Protein AF-A0A937BCL2-F1 (afdb_monomer)

Foldseek 3Di:
DDDPVPQDDDDPLAADDPDGPPVVCCCCPPVVVPPVVVLVVVLVVVVVSVVSVHWYKDQADLCPDPDPSSVSVVVSLVVVVWDWDDPDPNGMITTDD

Solvent-accessible surface area (backbone atoms only — not comparable to full-atom values): 5823 Å² total; per-residue (Å²): 136,83,76,78,78,82,55,62,76,76,51,58,81,63,40,48,62,95,62,70,69,60,55,72,58,48,38,50,74,75,45,70,65,40,65,65,64,53,49,51,53,51,50,54,52,48,50,57,37,54,77,60,68,36,42,45,54,35,76,51,65,48,91,76,46,90,48,71,66,52,36,49,53,43,55,49,43,42,74,76,56,35,44,82,42,80,79,36,93,93,52,32,26,35,53,48,113

Mean predicted aligned error: 9.17 Å

Radius of gyration: 14.02 Å; Cα contacts (8 Å, |Δi|>4): 104; chains: 1; bounding box: 29×33×36 Å

Secondary structure (DSSP, 8-state):
---GGGS--PPPTTEE----TTHHHHHHHTSTT-HHHHHHHHHHHHHHHHHTTPEEEESS-TTT---HHHHHHHHHHHHTT-EEEEEETTTEEEEE-

Nearest PDB structures (foldseek):
  3fau-assembly3_C  TM=3.700E-01  e=4.572E-01  Homo sapiens
  3fau-assembly2_D-2  TM=4.501E-01  e=1.678E+00  Homo sapiens
  4r39-assembly3_C  TM=5.718E-01  e=7.013E+00  Erythrobacter litoralis HTCC2594
  5oql-assembly1_Y  TM=3.700E-01  e=1.791E+00  Thermochaetoides thermophila DSM 1495
  6fec-assembly1_7  TM=2.861E-01  e=5.407E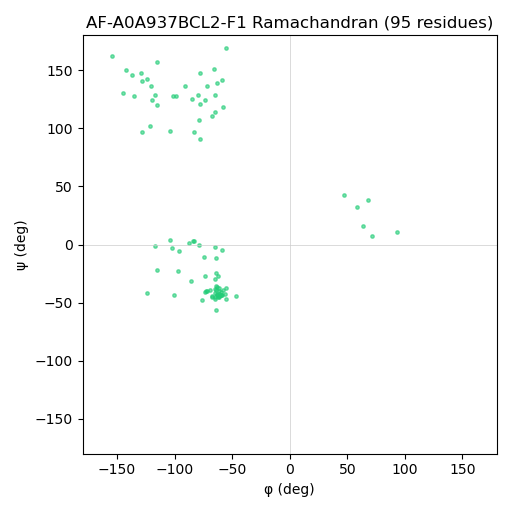+00  Homo sapiens

pLDDT: mean 73.49, std 17.09, range [34.28, 94.12]

Structure (mmCIF, N/CA/C/O backbone):
data_AF-A0A937BCL2-F1
#
_entry.id   AF-A0A937BCL2-F1
#
loop_
_atom_site.group_PDB
_atom_site.id
_atom_site.type_symbol
_atom_site.label_atom_id
_atom_site.label_alt_id
_atom_site.label_comp_id
_atom_site.label_asym_id
_atom_site.label_entity_id
_atom_site.label_seq_id
_atom_site.pdbx_PDB_ins_code
_atom_site.Cartn_x
_atom_site.Cartn_y
_atom_site.Cartn_z
_atom_site.occupancy
_atom_site.B_iso_or_equiv
_atom_site.auth_seq_id
_atom_site.auth_comp_id
_atom_site.auth_asym_id
_atom_site.auth_atom_id
_atom_site.pdbx_PDB_model_num
ATOM 1 N N . MET A 1 1 ? 15.694 -25.764 -13.960 1.00 35.34 1 MET A N 1
ATOM 2 C CA . MET A 1 1 ? 14.764 -24.624 -13.816 1.00 35.34 1 MET A CA 1
ATOM 3 C C . MET A 1 1 ? 14.074 -24.785 -12.476 1.00 35.34 1 MET A C 1
ATOM 5 O O . MET A 1 1 ? 13.178 -25.608 -12.369 1.00 35.34 1 MET A O 1
ATOM 9 N N . GLU A 1 2 ? 14.572 -24.118 -11.436 1.00 34.28 2 GLU A N 1
ATOM 10 C CA . GLU A 1 2 ? 13.991 -24.219 -10.093 1.00 34.28 2 GLU A CA 1
ATOM 11 C C . GLU A 1 2 ? 12.755 -23.320 -9.992 1.00 34.28 2 GLU A C 1
ATOM 13 O O . GLU A 1 2 ? 12.782 -22.147 -10.366 1.00 34.28 2 GLU A O 1
ATOM 18 N N . SER A 1 3 ? 11.649 -23.902 -9.535 1.00 36.16 3 SER A N 1
ATOM 19 C CA . SER A 1 3 ? 10.361 -23.236 -9.378 1.00 36.16 3 SER A CA 1
ATOM 20 C C . SER A 1 3 ? 10.436 -22.126 -8.327 1.00 36.16 3 SER A C 1
ATOM 22 O O . SER A 1 3 ? 10.809 -22.363 -7.180 1.00 36.16 3 SER A O 1
ATOM 24 N N . ILE A 1 4 ? 9.976 -20.931 -8.697 1.00 43.53 4 ILE A N 1
ATOM 25 C CA . ILE A 1 4 ? 9.946 -19.691 -7.894 1.00 43.53 4 ILE A CA 1
ATOM 26 C C . ILE A 1 4 ? 9.006 -19.792 -6.658 1.00 43.53 4 ILE A C 1
ATOM 28 O O . ILE A 1 4 ? 8.927 -18.887 -5.829 1.00 43.53 4 ILE A O 1
ATOM 32 N N . GLN A 1 5 ? 8.323 -20.925 -6.474 1.00 37.78 5 GLN A N 1
ATOM 33 C CA . GLN A 1 5 ? 7.293 -21.160 -5.454 1.00 37.78 5 GLN A CA 1
ATOM 34 C C . GLN A 1 5 ? 7.768 -21.103 -3.986 1.00 37.78 5 GLN A C 1
ATOM 36 O O . GLN A 1 5 ? 6.928 -21.031 -3.097 1.00 37.78 5 GLN A O 1
ATOM 41 N N . GLY A 1 6 ? 9.077 -21.089 -3.705 1.00 34.62 6 GLY A N 1
ATOM 42 C CA . GLY A 1 6 ? 9.614 -21.141 -2.334 1.00 34.62 6 GLY A CA 1
ATOM 43 C C . GLY A 1 6 ? 9.978 -19.802 -1.671 1.00 34.62 6 GLY A C 1
ATOM 44 O O . GLY A 1 6 ? 10.355 -19.802 -0.501 1.00 34.62 6 GLY A O 1
ATOM 45 N N . GLN A 1 7 ? 9.912 -18.666 -2.380 1.00 36.91 7 GLN A N 1
ATOM 46 C CA . GLN A 1 7 ? 10.393 -17.368 -1.853 1.00 36.91 7 GLN A CA 1
ATOM 47 C C . GLN A 1 7 ? 9.292 -16.418 -1.358 1.00 36.91 7 GLN A C 1
ATOM 49 O O . GLN A 1 7 ? 9.603 -15.369 -0.796 1.00 36.91 7 GLN A O 1
ATOM 54 N N . PHE A 1 8 ? 8.022 -16.804 -1.500 1.00 37.72 8 PHE A N 1
ATOM 55 C CA . PHE A 1 8 ? 6.866 -15.999 -1.116 1.00 37.72 8 PHE A CA 1
ATOM 56 C C . PHE A 1 8 ? 6.031 -16.771 -0.093 1.00 37.72 8 PHE A C 1
ATOM 58 O O . PHE A 1 8 ? 5.277 -17.673 -0.450 1.00 37.72 8 PHE A O 1
ATOM 65 N N . SER A 1 9 ? 6.137 -16.433 1.191 1.00 43.56 9 SER A N 1
ATOM 66 C CA . SER A 1 9 ? 5.139 -16.883 2.164 1.00 43.56 9 SER A CA 1
ATOM 67 C C . SER A 1 9 ? 3.913 -15.981 2.028 1.00 43.56 9 SER A C 1
ATOM 69 O O . SER A 1 9 ? 3.968 -14.815 2.422 1.00 43.56 9 SER A O 1
ATOM 71 N N . ARG A 1 10 ? 2.814 -16.498 1.461 1.00 40.81 10 ARG A N 1
ATOM 72 C CA . ARG A 1 10 ? 1.511 -15.821 1.528 1.00 40.81 10 ARG A CA 1
ATOM 73 C C . ARG A 1 10 ? 1.154 -15.625 3.001 1.00 40.81 10 ARG A C 1
ATOM 75 O O . ARG A 1 10 ? 0.991 -16.605 3.724 1.00 40.81 10 ARG A O 1
ATOM 82 N N . ALA A 1 11 ? 1.012 -14.377 3.439 1.00 47.59 11 ALA A N 1
ATOM 83 C CA . ALA A 1 11 ? 0.171 -14.108 4.595 1.00 47.59 11 ALA A CA 1
ATOM 84 C C . ALA A 1 11 ? -1.251 -14.607 4.251 1.00 47.59 11 ALA A C 1
ATOM 86 O O . ALA A 1 11 ? -1.650 -14.576 3.081 1.00 47.59 11 ALA A O 1
ATOM 87 N N . GLY A 1 12 ? -1.962 -15.192 5.220 1.00 51.81 12 GLY A N 1
ATOM 88 C CA . GLY A 1 12 ? -3.312 -15.724 4.994 1.00 51.81 12 GLY A CA 1
ATOM 89 C C . GLY A 1 12 ? -4.2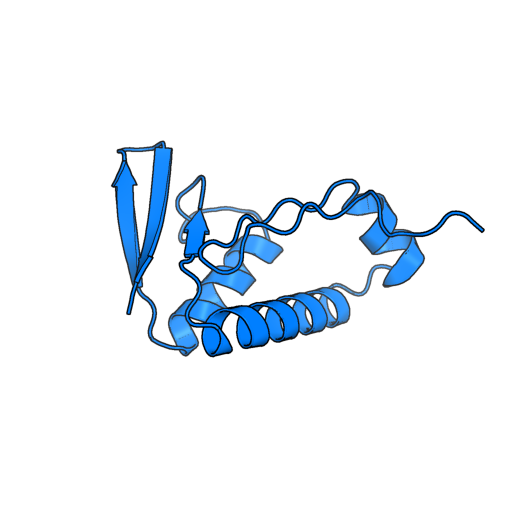60 -14.657 4.431 1.00 51.81 12 GLY A C 1
ATOM 90 O O . GLY A 1 12 ? -3.947 -13.474 4.451 1.00 51.81 12 GLY A O 1
ATOM 91 N N . SER A 1 13 ? -5.453 -15.043 3.975 1.00 57.47 13 SER A N 1
ATOM 92 C CA . SER A 1 13 ? -6.446 -14.118 3.387 1.00 57.47 13 SER A CA 1
ATOM 93 C C . SER A 1 13 ? -6.913 -12.979 4.308 1.00 57.47 13 SER A C 1
ATOM 95 O O . SER A 1 13 ? -7.698 -12.140 3.890 1.00 57.47 13 SER A O 1
ATOM 97 N N . GLU A 1 14 ? -6.477 -12.957 5.565 1.00 55.66 14 GLU A N 1
ATOM 98 C CA . GLU A 1 14 ? -6.855 -11.956 6.560 1.00 55.66 14 GLU A CA 1
ATOM 99 C C . GLU A 1 14 ? -5.835 -10.817 6.717 1.00 55.66 14 GLU A C 1
ATOM 101 O O . GLU A 1 14 ? -6.199 -9.738 7.198 1.00 55.66 14 GLU A O 1
ATOM 106 N N . TYR A 1 15 ? -4.569 -11.043 6.343 1.00 56.69 15 TYR A N 1
ATOM 107 C CA . TYR A 1 15 ? -3.444 -10.154 6.649 1.00 56.69 15 TYR A CA 1
ATOM 108 C C . TYR A 1 15 ? -2.466 -10.083 5.478 1.00 56.69 15 TYR A C 1
ATOM 110 O O . TYR A 1 15 ? -2.275 -11.062 4.765 1.00 56.69 15 TYR A O 1
ATOM 118 N N . VAL A 1 16 ? -1.779 -8.954 5.324 1.00 55.53 16 VAL A N 1
ATOM 119 C CA . VAL A 1 16 ? -0.687 -8.798 4.354 1.00 55.53 16 VAL A CA 1
ATOM 120 C C . VAL A 1 16 ? 0.599 -8.455 5.094 1.00 55.53 16 VAL A C 1
ATOM 122 O O . VAL A 1 16 ? 0.649 -7.458 5.810 1.00 55.53 16 VAL A O 1
ATOM 125 N N . CYS A 1 17 ? 1.641 -9.263 4.885 1.00 50.00 17 CYS A N 1
ATOM 126 C CA . CYS A 1 17 ? 3.009 -8.967 5.308 1.00 50.00 17 CYS A CA 1
ATOM 127 C C . CYS A 1 17 ? 3.883 -8.813 4.058 1.00 50.00 17 CYS A C 1
ATOM 129 O O . CYS A 1 17 ? 4.022 -9.761 3.283 1.00 50.00 17 CYS A O 1
ATOM 131 N N . PHE A 1 18 ? 4.493 -7.644 3.866 1.00 53.34 18 PHE A N 1
ATOM 132 C CA . PHE A 1 18 ? 5.442 -7.416 2.776 1.00 53.34 18 PHE A CA 1
ATOM 133 C C . PHE A 1 18 ? 6.796 -8.037 3.147 1.00 53.34 18 PHE A C 1
ATOM 135 O O . PHE A 1 18 ? 7.621 -7.411 3.806 1.00 53.34 18 PHE A O 1
ATOM 142 N N . ASN A 1 19 ? 7.018 -9.299 2.773 1.00 44.34 19 ASN A N 1
ATOM 143 C CA . ASN A 1 19 ? 8.317 -9.955 2.924 1.00 44.34 19 ASN A CA 1
ATOM 144 C C . ASN A 1 19 ? 8.748 -10.569 1.591 1.00 44.34 19 ASN A C 1
ATOM 146 O O . ASN A 1 19 ? 8.335 -11.670 1.233 1.00 44.34 19 ASN A O 1
ATOM 150 N N . LEU A 1 20 ? 9.571 -9.830 0.852 1.00 53.19 20 LEU A N 1
ATOM 151 C CA . LEU A 1 20 ? 10.158 -10.280 -0.404 1.00 53.19 20 LEU A CA 1
ATOM 152 C C . LEU A 1 20 ? 11.616 -10.643 -0.134 1.00 53.19 20 LEU A C 1
ATOM 154 O O . LEU A 1 20 ? 12.494 -9.780 -0.078 1.00 53.19 20 LEU A O 1
ATOM 158 N N . LYS A 1 21 ? 11.883 -11.937 0.063 1.00 48.91 21 LYS A N 1
ATOM 159 C CA . LYS A 1 21 ? 13.262 -12.433 0.121 1.00 48.91 21 LYS A CA 1
ATOM 160 C C . LYS A 1 21 ? 13.926 -12.195 -1.246 1.00 48.91 21 LYS A C 1
ATOM 162 O O . LYS A 1 21 ? 13.307 -12.412 -2.279 1.00 48.91 21 LYS A O 1
ATOM 167 N N . ASN A 1 22 ? 15.194 -11.773 -1.244 1.00 60.84 22 ASN A N 1
ATOM 168 C CA . ASN A 1 22 ? 16.038 -11.585 -2.440 1.00 60.84 22 ASN A CA 1
ATOM 169 C C . ASN A 1 22 ? 15.636 -10.449 -3.399 1.00 60.84 22 ASN A C 1
ATOM 171 O O . ASN A 1 22 ? 15.818 -10.563 -4.613 1.00 60.84 22 ASN A O 1
ATOM 175 N N . TRP A 1 23 ? 15.178 -9.319 -2.854 1.00 64.75 23 TRP A N 1
ATOM 176 C CA . TRP A 1 23 ? 14.839 -8.116 -3.626 1.00 64.75 23 TRP A CA 1
ATOM 177 C C . TRP A 1 23 ? 15.882 -7.682 -4.671 1.00 64.75 23 TRP A C 1
ATOM 179 O O . TRP A 1 23 ? 15.488 -7.445 -5.812 1.00 64.75 23 TRP A O 1
ATOM 189 N N . PRO A 1 24 ? 17.198 -7.672 -4.373 1.00 63.50 24 PRO A N 1
ATOM 190 C CA . PRO A 1 24 ? 18.204 -7.303 -5.372 1.00 63.50 24 PRO A CA 1
ATOM 191 C C . PRO A 1 24 ? 18.253 -8.271 -6.561 1.00 63.50 24 PRO A C 1
ATOM 193 O O . PRO A 1 24 ? 18.448 -7.854 -7.697 1.00 63.50 24 PRO A O 1
ATOM 196 N N . LEU A 1 25 ? 18.036 -9.567 -6.314 1.00 66.25 25 LEU A N 1
ATOM 197 C CA . LEU A 1 25 ? 18.097 -10.596 -7.350 1.00 66.25 25 LEU A CA 1
ATOM 198 C C . LEU A 1 25 ? 16.878 -10.531 -8.280 1.00 66.25 25 LEU A C 1
ATOM 200 O O . LEU A 1 25 ? 17.022 -10.695 -9.487 1.00 66.25 25 LEU A O 1
ATOM 204 N N . ILE A 1 26 ? 15.689 -10.296 -7.718 1.00 65.69 26 ILE A N 1
ATOM 205 C CA . ILE A 1 26 ? 14.439 -10.137 -8.476 1.00 65.69 26 ILE A CA 1
ATOM 206 C C . ILE A 1 26 ? 14.485 -8.840 -9.296 1.00 65.69 26 ILE A C 1
ATOM 208 O O . ILE A 1 26 ? 14.175 -8.862 -10.487 1.00 65.69 26 ILE A O 1
ATOM 212 N N . PHE A 1 27 ? 14.941 -7.742 -8.684 1.00 64.62 27 PHE A N 1
ATOM 213 C CA . PHE A 1 27 ? 15.123 -6.446 -9.342 1.00 64.62 27 PHE A CA 1
ATOM 214 C C . PHE A 1 27 ? 16.033 -6.549 -10.574 1.00 64.62 27 PHE A C 1
ATOM 216 O O . PHE A 1 27 ? 15.671 -6.076 -11.652 1.00 64.62 27 PHE A O 1
ATOM 223 N N . ASP A 1 28 ? 17.176 -7.224 -10.435 1.00 69.12 28 ASP A N 1
ATOM 224 C CA . ASP A 1 28 ? 18.138 -7.374 -11.528 1.00 69.12 28 ASP A CA 1
ATOM 225 C C . ASP A 1 28 ? 17.696 -8.399 -12.579 1.00 69.12 28 ASP A C 1
ATOM 227 O O . ASP A 1 28 ? 17.772 -8.116 -13.773 1.00 69.12 28 ASP A O 1
ATOM 231 N N . LYS A 1 29 ? 17.248 -9.595 -12.171 1.00 69.56 29 LYS A N 1
ATOM 232 C CA . LYS A 1 29 ? 17.040 -10.715 -13.108 1.00 69.56 29 LYS A CA 1
ATOM 233 C C . LYS A 1 29 ? 15.681 -10.729 -13.793 1.00 69.56 29 LYS A C 1
ATOM 235 O O . LYS A 1 29 ? 15.587 -11.261 -14.893 1.00 69.56 29 LYS A O 1
ATOM 240 N N . ILE A 1 30 ? 14.636 -10.236 -13.131 1.00 66.62 30 ILE A N 1
ATOM 241 C CA . ILE A 1 30 ? 13.259 -10.331 -13.639 1.00 66.62 30 ILE A CA 1
ATOM 242 C C . ILE A 1 30 ? 12.838 -9.009 -14.268 1.00 66.62 30 ILE A C 1
ATOM 244 O O . ILE A 1 30 ? 12.283 -9.004 -15.358 1.00 66.62 30 ILE A O 1
ATOM 248 N N . PHE A 1 31 ? 13.153 -7.898 -13.607 1.00 65.38 31 PHE A N 1
ATOM 249 C CA . PHE A 1 31 ? 12.682 -6.576 -14.016 1.00 65.38 31 PHE A CA 1
ATOM 250 C C . PHE A 1 31 ? 13.756 -5.729 -14.699 1.00 65.38 31 PHE A C 1
ATOM 252 O O . PHE A 1 31 ? 13.504 -4.572 -15.009 1.00 65.38 31 PHE A O 1
ATOM 259 N N . ASN A 1 32 ? 14.962 -6.269 -14.922 1.00 72.06 32 ASN A N 1
ATOM 260 C CA . ASN A 1 32 ? 16.073 -5.569 -15.576 1.00 72.06 32 ASN A CA 1
ATOM 261 C C . ASN A 1 32 ? 16.305 -4.151 -15.012 1.00 72.06 32 ASN A C 1
ATOM 263 O O . ASN A 1 32 ? 16.490 -3.184 -15.750 1.00 72.06 32 ASN A O 1
ATOM 267 N N . LYS A 1 33 ? 16.237 -4.018 -13.682 1.00 69.44 33 LYS A N 1
ATOM 268 C CA . LYS A 1 33 ? 16.365 -2.746 -12.953 1.00 69.44 33 LYS A CA 1
ATOM 269 C C . LYS A 1 33 ? 15.264 -1.711 -13.235 1.00 69.44 33 LYS A C 1
ATOM 271 O O . LYS A 1 33 ? 15.413 -0.541 -12.877 1.00 69.44 33 LYS A O 1
ATOM 276 N N . ASN A 1 34 ? 14.143 -2.115 -13.829 1.00 76.50 34 ASN A N 1
ATOM 277 C CA . ASN A 1 34 ? 12.988 -1.257 -14.053 1.00 76.50 34 ASN A CA 1
ATOM 278 C C . ASN A 1 34 ? 12.107 -1.189 -12.799 1.00 76.50 34 ASN A C 1
ATOM 280 O O . ASN A 1 34 ? 11.246 -2.033 -12.550 1.00 76.50 34 ASN A O 1
ATOM 284 N N . ILE A 1 35 ? 12.303 -0.138 -12.005 1.00 73.75 35 ILE A N 1
ATOM 285 C CA . ILE A 1 35 ? 11.529 0.087 -10.780 1.00 73.75 35 ILE A CA 1
ATOM 286 C C . ILE A 1 35 ? 10.024 0.284 -11.041 1.00 73.75 35 ILE A C 1
ATOM 288 O O . ILE A 1 35 ? 9.214 -0.036 -10.175 1.00 73.75 35 ILE A O 1
ATOM 292 N N . ASN A 1 36 ? 9.629 0.771 -12.221 1.00 79.06 36 ASN A N 1
ATOM 293 C CA . ASN A 1 36 ? 8.223 1.056 -12.520 1.00 79.06 36 ASN A CA 1
ATOM 294 C C . ASN A 1 36 ? 7.404 -0.223 -12.725 1.00 79.06 36 ASN A C 1
ATOM 296 O O . ASN A 1 36 ? 6.291 -0.309 -12.215 1.00 79.06 36 ASN A O 1
ATOM 300 N N . GLU A 1 37 ? 7.959 -1.232 -13.402 1.00 76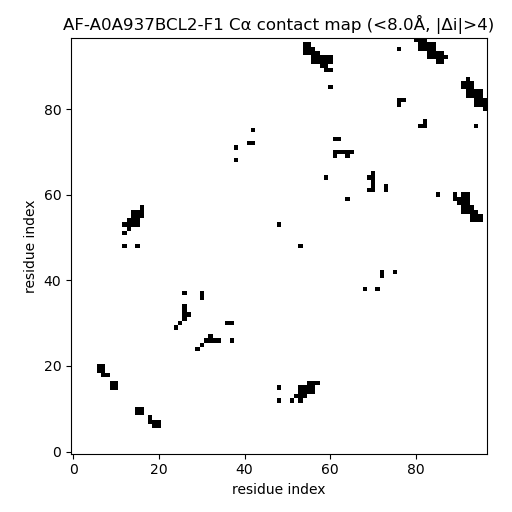.81 37 GLU A N 1
ATOM 301 C CA . GLU A 1 37 ? 7.291 -2.534 -13.578 1.00 76.81 37 GLU A CA 1
ATOM 302 C C . GLU A 1 37 ? 7.074 -3.239 -12.238 1.00 76.81 37 GLU A C 1
ATOM 304 O O . GLU A 1 37 ? 6.037 -3.850 -11.994 1.00 76.81 37 GLU A O 1
ATOM 30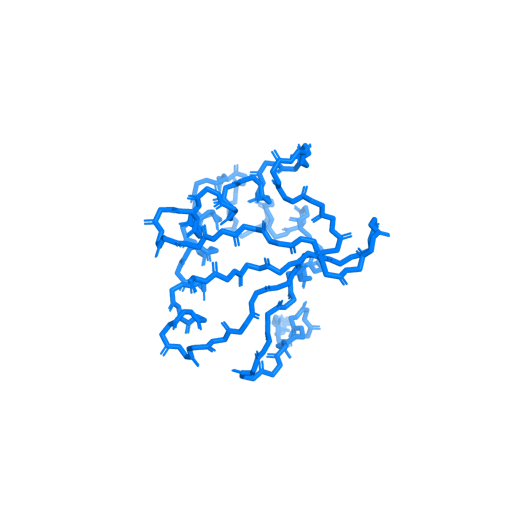9 N N . ILE A 1 38 ? 8.033 -3.094 -11.328 1.00 73.88 38 ILE A N 1
ATOM 310 C CA . ILE A 1 38 ? 7.930 -3.640 -9.977 1.00 73.88 38 ILE A CA 1
ATOM 311 C C . ILE A 1 38 ? 6.809 -2.965 -9.199 1.00 73.88 38 ILE A C 1
ATOM 313 O O . ILE A 1 38 ? 6.020 -3.641 -8.539 1.00 73.88 38 ILE A O 1
ATOM 317 N N . LEU A 1 39 ? 6.732 -1.636 -9.276 1.00 76.12 39 LEU A N 1
ATOM 318 C CA . LEU A 1 39 ? 5.648 -0.891 -8.649 1.00 76.12 39 LEU A CA 1
ATOM 319 C C . LEU A 1 39 ? 4.293 -1.294 -9.231 1.00 76.12 39 LEU A C 1
ATOM 321 O O . LEU A 1 39 ? 3.347 -1.463 -8.470 1.00 76.12 39 LEU A O 1
ATOM 325 N N . GLU A 1 40 ? 4.200 -1.514 -10.543 1.00 80.62 40 GLU A N 1
ATOM 326 C CA . GLU A 1 40 ? 2.969 -1.990 -11.177 1.00 80.62 40 GLU A CA 1
ATOM 327 C C . GLU A 1 40 ? 2.542 -3.366 -10.642 1.00 80.62 40 GLU A C 1
ATOM 329 O O . GLU A 1 40 ? 1.374 -3.563 -10.302 1.00 80.62 40 GLU A O 1
ATOM 334 N N . VAL A 1 41 ? 3.481 -4.310 -10.512 1.00 77.44 41 VAL A N 1
ATOM 335 C CA . VAL A 1 41 ? 3.208 -5.633 -9.929 1.00 77.44 41 VAL A CA 1
ATOM 336 C C . VAL A 1 41 ? 2.788 -5.518 -8.462 1.00 77.44 41 VAL A C 1
ATOM 338 O O . VAL A 1 41 ? 1.810 -6.153 -8.063 1.00 77.44 41 VAL A O 1
ATOM 341 N N . ASN A 1 42 ? 3.465 -4.683 -7.666 1.00 77.88 42 ASN A N 1
ATOM 342 C CA . ASN A 1 42 ? 3.086 -4.461 -6.269 1.00 77.88 42 ASN A CA 1
ATOM 343 C C . ASN A 1 42 ? 1.692 -3.834 -6.154 1.00 77.88 42 ASN A C 1
ATOM 345 O O . ASN A 1 42 ? 0.900 -4.291 -5.335 1.00 77.88 42 ASN A O 1
ATOM 349 N N . PHE A 1 43 ? 1.350 -2.845 -6.981 1.00 84.19 43 PHE A N 1
ATOM 350 C CA . PHE A 1 43 ? 0.021 -2.232 -6.953 1.00 84.19 43 PHE A CA 1
ATOM 351 C C . PHE A 1 43 ? -1.076 -3.221 -7.355 1.00 84.19 43 PHE A C 1
ATOM 353 O O . PHE A 1 43 ? -2.074 -3.313 -6.646 1.00 84.19 43 PHE A O 1
ATOM 360 N N . LYS A 1 44 ? -0.859 -4.052 -8.386 1.00 82.12 44 LYS A N 1
ATOM 361 C CA . LYS A 1 44 ? -1.792 -5.142 -8.733 1.00 82.12 44 LYS A CA 1
ATOM 362 C C . LYS A 1 44 ? -1.973 -6.130 -7.582 1.00 82.12 44 LYS A C 1
ATOM 364 O O . LYS A 1 44 ? -3.095 -6.512 -7.263 1.00 82.12 44 LYS A O 1
ATOM 369 N N . PHE A 1 45 ? -0.884 -6.516 -6.918 1.00 82.19 45 PHE A N 1
ATOM 370 C CA . PHE A 1 45 ? -0.968 -7.364 -5.732 1.00 82.19 45 PHE A CA 1
ATOM 371 C C . PHE A 1 45 ? -1.797 -6.698 -4.625 1.00 82.19 45 PHE A C 1
ATOM 373 O O . PHE A 1 45 ? -2.645 -7.353 -4.020 1.00 82.19 45 PHE A O 1
ATOM 380 N N . MET A 1 46 ? -1.590 -5.403 -4.377 1.00 84.56 46 MET A N 1
ATOM 381 C CA . MET A 1 46 ? -2.353 -4.645 -3.385 1.00 84.56 46 MET A CA 1
ATOM 382 C C . MET A 1 46 ? -3.836 -4.542 -3.746 1.00 84.56 46 MET A C 1
ATOM 384 O O . MET A 1 46 ? -4.662 -4.713 -2.854 1.00 84.56 46 MET A O 1
ATOM 388 N N . ASP A 1 47 ? -4.186 -4.357 -5.020 1.00 86.75 47 ASP A N 1
ATOM 389 C CA . ASP A 1 47 ? -5.578 -4.394 -5.491 1.00 86.75 47 ASP A CA 1
ATOM 390 C C . ASP A 1 47 ? -6.250 -5.732 -5.196 1.00 86.75 47 ASP A C 1
ATOM 392 O O . ASP A 1 47 ? -7.374 -5.781 -4.686 1.00 86.75 47 ASP A O 1
ATOM 396 N N . GLU A 1 48 ? -5.545 -6.839 -5.434 1.00 83.00 48 GLU A N 1
ATOM 397 C CA . GLU A 1 48 ? -6.044 -8.161 -5.064 1.00 83.00 48 GLU A CA 1
ATOM 398 C C . GLU A 1 48 ? -6.266 -8.282 -3.550 1.00 83.00 48 GLU A C 1
ATOM 400 O O . GLU A 1 48 ? -7.245 -8.890 -3.120 1.00 83.00 48 GLU A O 1
ATOM 405 N N . GLN A 1 49 ? -5.403 -7.688 -2.722 1.00 84.25 49 GLN A N 1
ATOM 406 C CA . GLN A 1 49 ? -5.571 -7.729 -1.266 1.00 84.25 49 GLN A CA 1
ATOM 407 C C . GLN A 1 49 ? -6.730 -6.845 -0.792 1.00 84.25 49 GLN A C 1
ATOM 409 O O . GLN A 1 49 ? -7.505 -7.256 0.071 1.00 84.25 49 GLN A O 1
ATOM 414 N N . VAL A 1 50 ? -6.894 -5.660 -1.385 1.00 86.88 50 VAL A N 1
ATOM 415 C CA . VAL A 1 50 ? -8.026 -4.767 -1.106 1.00 86.88 50 VAL A CA 1
ATOM 416 C C . VAL A 1 50 ? -9.343 -5.435 -1.500 1.00 86.88 50 VAL A C 1
ATOM 418 O O . VAL A 1 50 ? -10.278 -5.441 -0.704 1.00 86.88 50 VAL A O 1
ATOM 421 N N . SER A 1 51 ? -9.417 -6.063 -2.679 1.00 86.69 51 SER A N 1
ATOM 422 C CA . SER A 1 51 ? -10.632 -6.765 -3.131 1.00 86.69 51 SER A CA 1
ATOM 423 C C . SER A 1 51 ? -11.006 -7.966 -2.254 1.00 86.69 51 SER A C 1
ATOM 425 O O . SER A 1 51 ? -12.178 -8.328 -2.169 1.00 86.69 51 SER A O 1
ATOM 427 N N . ARG A 1 52 ? -10.030 -8.550 -1.549 1.00 85.44 52 ARG A N 1
ATOM 428 C CA . ARG A 1 52 ? -10.232 -9.604 -0.540 1.00 85.44 52 ARG A CA 1
ATOM 429 C C . ARG A 1 52 ? -10.503 -9.072 0.866 1.00 85.44 52 ARG A C 1
ATOM 431 O O . ARG A 1 52 ? -10.676 -9.868 1.784 1.00 85.44 52 ARG A O 1
ATOM 438 N N . ASN A 1 53 ? -10.556 -7.752 1.039 1.00 84.38 53 ASN A N 1
ATOM 439 C CA . ASN A 1 53 ? -10.738 -7.091 2.327 1.00 84.38 53 ASN A CA 1
ATOM 440 C C . ASN A 1 53 ? -9.647 -7.459 3.358 1.00 84.38 53 ASN A C 1
ATOM 442 O O . ASN A 1 53 ? -9.905 -7.537 4.562 1.00 84.38 53 ASN A O 1
ATOM 446 N N . CYS A 1 54 ? -8.421 -7.706 2.884 1.00 84.50 54 CYS A N 1
ATOM 447 C CA . CYS A 1 54 ? -7.282 -7.997 3.746 1.00 84.50 54 CYS A CA 1
ATOM 448 C C . CYS A 1 54 ? -6.915 -6.776 4.605 1.00 84.50 54 CYS A C 1
ATOM 450 O O . CYS A 1 54 ? -7.058 -5.622 4.190 1.00 84.50 54 CYS A O 1
ATOM 452 N N . ARG A 1 55 ? -6.361 -7.026 5.796 1.00 85.00 55 ARG A N 1
ATOM 453 C CA . ARG A 1 55 ? -5.818 -5.972 6.663 1.00 85.00 55 ARG A CA 1
ATOM 454 C C . ARG A 1 55 ? -4.335 -5.733 6.378 1.00 85.00 55 ARG A C 1
ATOM 456 O O . ARG A 1 55 ? -3.554 -6.679 6.270 1.00 85.00 55 ARG A O 1
ATOM 463 N N . PHE A 1 56 ? -3.945 -4.463 6.319 1.00 86.12 56 PHE A N 1
ATOM 464 C CA . PHE A 1 56 ? -2.572 -4.037 6.046 1.00 86.12 56 PHE A CA 1
ATOM 465 C C . PHE A 1 56 ? -1.864 -3.630 7.337 1.00 86.12 56 PHE A C 1
ATOM 467 O O . PHE A 1 56 ? -2.368 -2.785 8.082 1.00 86.12 56 PHE A O 1
ATOM 474 N N . PHE A 1 57 ? -0.686 -4.205 7.573 1.00 84.44 57 PHE A N 1
ATOM 475 C CA . PHE A 1 57 ? 0.165 -3.900 8.720 1.00 84.44 57 PHE A CA 1
ATOM 476 C C . PHE A 1 57 ? 1.592 -3.593 8.264 1.00 84.44 57 PHE A C 1
ATOM 478 O O . PHE A 1 57 ? 2.087 -4.172 7.298 1.00 84.44 57 PHE A O 1
ATOM 485 N N . PHE A 1 58 ? 2.259 -2.702 8.990 1.00 82.88 58 PHE A N 1
ATOM 486 C CA . PHE A 1 58 ? 3.637 -2.289 8.760 1.00 82.88 58 PHE A CA 1
ATOM 487 C C . PHE A 1 58 ? 4.431 -2.412 10.059 1.00 82.88 58 PHE A C 1
ATOM 489 O O . PHE A 1 58 ? 3.930 -2.085 11.134 1.00 82.88 58 PHE A O 1
ATOM 496 N N . SER A 1 59 ? 5.682 -2.858 9.951 1.00 81.38 59 SER A N 1
ATOM 497 C CA . SER A 1 59 ? 6.628 -2.978 11.073 1.00 81.38 59 SER A CA 1
ATOM 498 C C . SER A 1 59 ? 7.357 -1.671 11.412 1.00 81.38 59 SER A C 1
ATOM 500 O O . SER A 1 59 ? 8.254 -1.651 12.248 1.00 81.38 59 SER A O 1
ATOM 502 N N . HIS A 1 60 ? 7.024 -0.590 10.714 1.00 84.25 60 HIS A N 1
ATOM 503 C CA . HIS A 1 60 ? 7.568 0.755 10.870 1.00 84.25 60 HIS A CA 1
ATOM 504 C C . HIS A 1 60 ? 6.518 1.757 10.380 1.00 84.25 60 HIS A C 1
ATOM 506 O O . HIS A 1 60 ? 5.616 1.384 9.630 1.00 84.25 60 HIS A O 1
ATOM 512 N N . ASP A 1 61 ? 6.648 3.032 10.748 1.00 88.06 61 ASP A N 1
ATOM 513 C CA . ASP A 1 61 ? 5.782 4.082 10.209 1.00 88.06 61 ASP A CA 1
ATOM 514 C C . ASP A 1 61 ? 6.074 4.295 8.709 1.00 88.06 61 ASP A C 1
ATOM 516 O O . ASP A 1 61 ? 7.140 4.819 8.344 1.00 88.06 61 ASP A O 1
ATOM 520 N N . PRO A 1 62 ? 5.150 3.927 7.803 1.00 85.94 62 PRO A N 1
ATOM 521 C CA . PRO A 1 62 ? 5.411 4.004 6.374 1.00 85.94 62 PRO A CA 1
ATOM 522 C C . PRO A 1 62 ? 5.375 5.452 5.850 1.00 85.94 62 PRO A C 1
ATOM 524 O O . PRO A 1 62 ? 5.818 5.709 4.734 1.00 85.94 62 PRO A O 1
ATOM 527 N N . ARG A 1 63 ? 4.915 6.426 6.655 1.00 86.81 63 ARG A N 1
ATOM 528 C CA . ARG A 1 63 ? 4.874 7.855 6.290 1.00 86.81 63 ARG A CA 1
ATOM 529 C C . ARG A 1 63 ? 6.255 8.508 6.302 1.00 86.81 63 ARG A C 1
ATOM 531 O O . ARG A 1 63 ? 6.467 9.487 5.594 1.00 86.81 63 ARG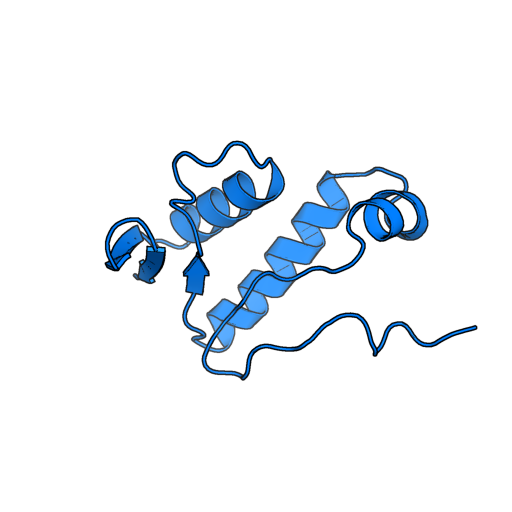 A O 1
ATOM 538 N N . ILE A 1 64 ? 7.174 7.988 7.116 1.00 84.62 64 ILE A N 1
ATOM 539 C CA . ILE A 1 64 ? 8.518 8.560 7.328 1.00 84.62 64 ILE A CA 1
ATOM 540 C C . ILE A 1 64 ? 9.648 7.625 6.880 1.00 84.62 64 ILE A C 1
ATOM 542 O O . ILE A 1 64 ? 10.827 7.968 6.981 1.00 84.62 64 ILE A O 1
ATOM 546 N N . THR A 1 65 ? 9.312 6.434 6.389 1.00 78.62 65 THR A N 1
ATOM 547 C CA . THR A 1 65 ? 10.304 5.435 5.990 1.00 78.62 65 THR A CA 1
ATOM 548 C C . THR A 1 65 ? 11.007 5.841 4.702 1.00 78.62 65 THR A C 1
ATOM 550 O O . THR A 1 65 ? 10.375 6.295 3.756 1.00 78.62 65 THR A O 1
ATOM 553 N N . LYS A 1 66 ? 12.335 5.678 4.652 1.00 69.50 66 LYS A N 1
ATOM 554 C CA . LYS A 1 66 ? 13.185 6.089 3.514 1.00 69.50 66 LYS A CA 1
ATOM 555 C C . LYS A 1 66 ? 13.252 5.062 2.371 1.00 69.50 66 LYS A C 1
ATOM 557 O O . LYS A 1 66 ? 13.983 5.266 1.408 1.00 69.50 66 LYS A O 1
ATOM 562 N N . GLY A 1 67 ? 12.521 3.953 2.474 1.00 69.00 67 GLY A N 1
ATOM 563 C CA . GLY A 1 67 ? 12.450 2.932 1.429 1.00 69.00 67 GLY A CA 1
ATOM 564 C C . GLY A 1 67 ? 11.525 3.363 0.291 1.00 69.00 67 GLY A C 1
ATOM 565 O O . GLY A 1 67 ? 10.339 3.580 0.520 1.00 69.00 67 GLY A O 1
ATOM 566 N N . TYR A 1 68 ? 12.055 3.447 -0.933 1.00 67.25 68 TYR A N 1
ATOM 567 C CA . TYR A 1 68 ? 11.310 3.911 -2.112 1.00 67.25 68 TYR A CA 1
ATOM 568 C C . TYR A 1 68 ? 10.027 3.101 -2.375 1.00 67.25 68 TYR A C 1
ATOM 570 O O . TYR A 1 68 ? 8.978 3.682 -2.633 1.00 67.25 68 TYR A O 1
ATOM 578 N N . SER A 1 69 ? 10.078 1.770 -2.253 1.00 68.75 69 SER A N 1
ATOM 579 C CA . SER A 1 69 ? 8.906 0.901 -2.442 1.00 68.75 69 SER A CA 1
ATOM 580 C C . SER A 1 69 ? 7.845 1.100 -1.356 1.00 68.75 69 SER A C 1
ATOM 582 O O . SER A 1 69 ? 6.674 1.271 -1.674 1.00 68.75 69 SER A O 1
ATOM 584 N N . LEU A 1 70 ? 8.256 1.172 -0.089 1.00 73.56 70 LEU A N 1
ATOM 585 C CA . LEU A 1 70 ? 7.355 1.329 1.060 1.00 73.56 70 LEU A CA 1
ATOM 586 C C . LEU A 1 70 ? 6.620 2.676 1.036 1.00 73.56 70 LEU A C 1
ATOM 588 O O . LEU A 1 70 ? 5.427 2.743 1.327 1.00 73.56 70 LEU A O 1
ATOM 592 N N . GLN A 1 71 ? 7.304 3.748 0.620 1.00 80.81 71 GLN A N 1
ATOM 593 C CA . GLN A 1 71 ? 6.659 5.046 0.405 1.00 80.81 71 GLN A CA 1
ATOM 594 C C . GLN A 1 71 ? 5.580 4.963 -0.676 1.00 80.81 71 GLN A C 1
ATOM 596 O O . GLN A 1 71 ? 4.494 5.514 -0.507 1.00 80.81 71 GLN A O 1
ATOM 601 N N . LYS A 1 72 ? 5.858 4.255 -1.777 1.00 84.06 72 LYS A N 1
ATOM 602 C CA . LYS A 1 72 ? 4.912 4.100 -2.886 1.00 84.06 72 LYS A CA 1
ATOM 603 C C . LYS A 1 72 ? 3.708 3.244 -2.508 1.00 84.06 72 LYS A C 1
ATOM 605 O O . LYS A 1 72 ? 2.591 3.598 -2.870 1.00 84.06 72 LYS A O 1
ATOM 610 N N . GLU A 1 73 ? 3.911 2.178 -1.742 1.00 84.44 73 GLU A N 1
ATOM 611 C CA . GLU A 1 73 ? 2.834 1.349 -1.187 1.00 84.44 73 GLU A CA 1
ATOM 612 C C . GLU A 1 73 ? 1.921 2.167 -0.261 1.00 84.44 73 GLU A C 1
ATOM 614 O O . GLU A 1 73 ? 0.695 2.117 -0.378 1.00 84.44 73 GLU A O 1
ATOM 619 N N . TRP A 1 74 ? 2.492 3.001 0.611 1.00 88.12 74 TRP A N 1
ATOM 620 C CA . TRP A 1 74 ? 1.693 3.908 1.435 1.00 88.12 74 TRP A CA 1
ATOM 621 C C . TRP A 1 74 ? 0.956 4.967 0.608 1.00 88.12 74 TRP A C 1
ATOM 623 O O . TRP A 1 74 ? -0.245 5.166 0.796 1.00 88.12 74 TRP A O 1
ATOM 633 N N . GLU A 1 75 ? 1.631 5.628 -0.336 1.00 89.69 75 GLU A N 1
ATOM 634 C CA . GLU A 1 75 ? 0.989 6.586 -1.244 1.00 89.69 75 GLU A CA 1
ATOM 635 C C . GLU A 1 75 ? -0.191 5.958 -1.991 1.00 89.69 75 GLU A C 1
ATOM 637 O O . GLU A 1 75 ? -1.210 6.625 -2.189 1.00 89.69 75 GLU A O 1
ATOM 642 N N . TYR A 1 76 ? -0.063 4.686 -2.374 1.00 89.94 76 TYR A N 1
ATOM 643 C CA . TYR A 1 76 ? -1.113 3.913 -3.018 1.00 89.94 76 TYR A CA 1
ATOM 644 C C . TYR A 1 76 ? -2.324 3.715 -2.103 1.00 89.94 76 TYR A C 1
ATOM 646 O O . TYR A 1 76 ? -3.425 4.154 -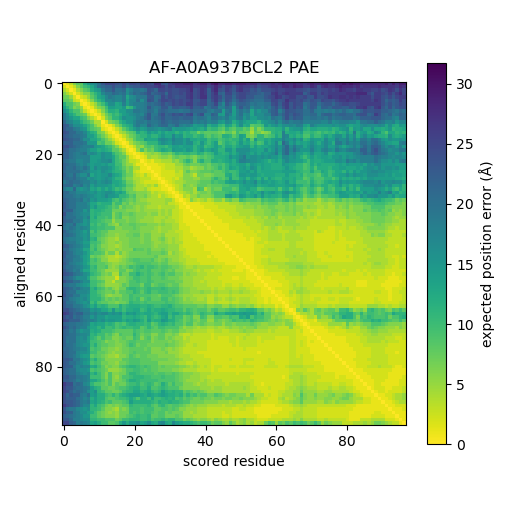2.436 1.00 89.94 76 TYR A O 1
ATOM 654 N N . LEU A 1 77 ? -2.125 3.153 -0.906 1.00 90.50 77 LEU A N 1
ATOM 655 C CA . LEU A 1 77 ? -3.203 2.953 0.072 1.00 90.50 77 LEU A CA 1
ATOM 656 C C . LEU A 1 77 ? -3.885 4.271 0.451 1.00 90.50 77 LEU A C 1
ATOM 658 O O . LEU A 1 77 ? -5.112 4.333 0.540 1.00 90.50 77 LEU A O 1
ATOM 662 N N . ARG A 1 78 ? -3.112 5.352 0.593 1.00 92.44 78 ARG A N 1
ATOM 663 C CA . ARG A 1 78 ? -3.642 6.692 0.861 1.00 92.44 78 ARG A CA 1
ATOM 664 C C . ARG A 1 78 ? -4.591 7.168 -0.241 1.00 92.44 78 ARG A C 1
ATOM 666 O O . ARG A 1 78 ? -5.629 7.747 0.066 1.00 92.44 78 ARG A O 1
ATOM 673 N N . ARG A 1 79 ? -4.274 6.917 -1.520 1.00 93.06 79 ARG A N 1
ATOM 674 C CA . ARG A 1 79 ? -5.167 7.243 -2.655 1.00 93.06 79 ARG A CA 1
ATOM 675 C C . ARG A 1 79 ? -6.460 6.428 -2.631 1.00 93.06 79 ARG A C 1
ATOM 677 O O . ARG A 1 79 ? -7.489 6.932 -3.060 1.00 93.06 79 ARG A O 1
ATOM 684 N N . LEU A 1 80 ? -6.417 5.211 -2.089 1.00 91.06 80 LEU A N 1
ATOM 685 C CA . LEU A 1 80 ? -7.595 4.360 -1.876 1.00 91.06 80 LEU A CA 1
ATOM 686 C C . LEU A 1 80 ? -8.421 4.745 -0.628 1.00 91.06 80 LEU A C 1
ATOM 688 O O . LEU A 1 80 ? -9.459 4.131 -0.354 1.00 91.06 80 LEU A O 1
ATOM 692 N N . GLY A 1 81 ? -7.981 5.769 0.113 1.00 93.12 81 GLY A N 1
ATOM 693 C CA . GLY A 1 81 ? -8.663 6.311 1.287 1.00 93.12 81 GLY A CA 1
ATOM 694 C C . GLY A 1 81 ? -8.219 5.713 2.621 1.00 93.12 81 GLY A C 1
ATOM 695 O O . GLY A 1 81 ? -8.869 5.969 3.626 1.00 93.12 81 GLY A O 1
ATOM 696 N N . TYR A 1 82 ? -7.139 4.930 2.658 1.00 93.44 82 TYR A N 1
ATOM 697 C CA . TYR A 1 82 ? -6.600 4.424 3.919 1.00 93.44 82 TYR A CA 1
ATOM 698 C C . TYR A 1 82 ? -5.797 5.503 4.659 1.00 93.44 82 TYR A C 1
ATOM 700 O O . TYR A 1 82 ? -5.100 6.331 4.067 1.00 93.44 82 TY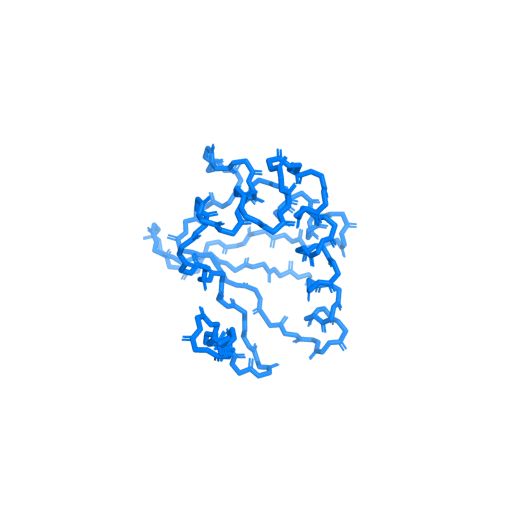R A O 1
ATOM 708 N N . SER A 1 83 ? -5.841 5.429 5.981 1.00 94.12 83 SER A N 1
ATOM 709 C CA . S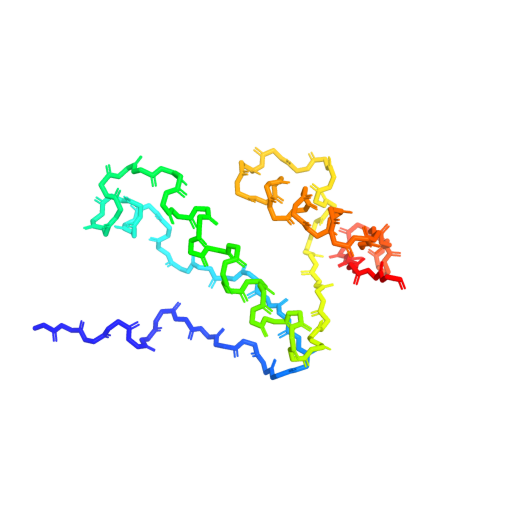ER A 1 83 ? -5.044 6.190 6.937 1.00 94.12 83 SER A CA 1
ATOM 710 C C . SER A 1 83 ? -4.119 5.251 7.721 1.00 94.12 83 SER A C 1
ATOM 712 O O . SER A 1 83 ? -4.384 4.053 7.810 1.00 94.12 83 SER A O 1
ATOM 714 N N . ILE A 1 84 ? -3.019 5.774 8.275 1.00 92.25 84 ILE A N 1
ATOM 715 C CA . ILE A 1 84 ? -2.126 4.998 9.150 1.00 92.25 84 ILE A CA 1
ATOM 716 C C . ILE A 1 84 ? -2.435 5.301 10.605 1.00 92.25 84 ILE A C 1
ATOM 718 O O . ILE A 1 84 ? -2.371 6.458 11.030 1.00 92.25 84 ILE A O 1
ATOM 722 N N . LYS A 1 85 ? -2.644 4.236 11.375 1.00 93.44 85 LYS A N 1
ATOM 723 C CA . LYS A 1 85 ? -2.732 4.267 12.828 1.00 93.44 85 LYS A CA 1
ATOM 724 C C . LYS A 1 85 ? -1.609 3.445 13.441 1.00 93.44 85 LYS A C 1
ATOM 726 O O . LYS A 1 85 ? -1.407 2.287 13.085 1.00 93.44 85 LYS A O 1
ATOM 731 N N . GLU A 1 86 ? -0.891 4.045 14.378 1.00 92.56 86 GLU A N 1
ATOM 732 C CA . GLU A 1 86 ? 0.017 3.315 15.258 1.00 92.56 86 GLU A CA 1
ATOM 733 C C . GLU A 1 86 ? -0.820 2.539 16.282 1.00 92.56 86 GLU A C 1
ATOM 735 O O . GLU A 1 86 ? -1.683 3.118 16.947 1.00 92.56 86 GLU A O 1
ATOM 740 N N . ILE A 1 87 ? -0.618 1.225 16.351 1.00 91.50 87 ILE A N 1
ATOM 741 C CA . ILE A 1 87 ? -1.378 0.328 17.236 1.00 91.50 87 ILE A CA 1
ATOM 742 C C . ILE A 1 87 ? -0.503 -0.313 18.313 1.00 91.50 87 ILE A C 1
ATOM 744 O O . ILE A 1 87 ? -1.029 -0.696 19.353 1.00 91.50 87 ILE A O 1
ATOM 748 N N . ASP A 1 88 ? 0.810 -0.376 18.084 1.00 83.94 88 ASP A N 1
ATOM 749 C CA . ASP A 1 88 ? 1.814 -0.652 19.107 1.00 83.94 88 ASP A CA 1
ATOM 750 C C . ASP A 1 88 ? 2.981 0.323 18.931 1.00 83.94 88 ASP A C 1
ATOM 752 O O . ASP A 1 88 ? 3.508 0.493 17.826 1.00 83.94 88 ASP A O 1
ATOM 756 N N . LYS A 1 89 ? 3.345 1.001 20.019 1.00 86.75 89 LYS A N 1
ATOM 757 C CA . LYS A 1 89 ? 4.201 2.185 19.995 1.00 86.75 89 LYS A CA 1
ATOM 758 C C . LYS A 1 89 ? 5.598 1.829 19.497 1.00 86.75 89 LYS A C 1
ATOM 760 O O . LYS A 1 89 ? 6.352 1.147 20.184 1.00 86.75 89 LYS A O 1
ATOM 765 N N . GLY A 1 90 ? 5.968 2.348 18.333 1.00 78.88 90 GLY A N 1
ATOM 766 C CA . GLY A 1 90 ? 7.258 2.094 17.704 1.00 78.88 90 GLY A CA 1
ATOM 767 C C . GLY A 1 90 ? 7.421 0.676 17.148 1.00 78.88 90 GLY A C 1
ATOM 768 O O . GLY A 1 90 ? 8.521 0.340 16.713 1.00 78.88 90 GLY A O 1
ATOM 769 N N . VAL A 1 91 ? 6.363 -0.142 17.146 1.00 79.50 91 VAL A N 1
ATOM 770 C CA . VAL A 1 91 ? 6.433 -1.569 16.795 1.00 79.50 91 VAL A CA 1
ATOM 771 C C . VAL A 1 91 ? 5.482 -1.927 15.657 1.00 79.50 91 VAL A C 1
ATOM 773 O O . VAL A 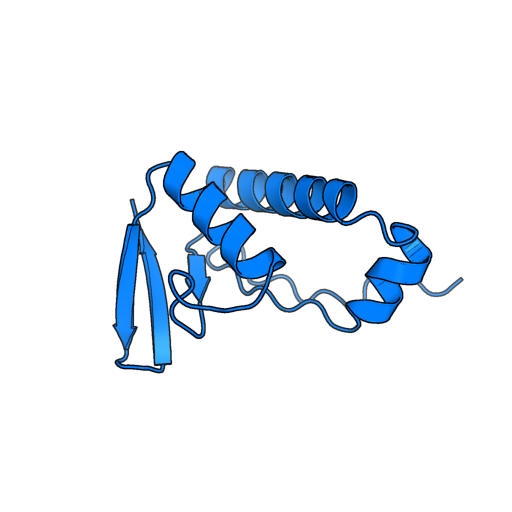1 91 ? 5.864 -2.682 14.761 1.00 79.50 91 VAL A O 1
ATOM 776 N N . LEU A 1 92 ? 4.251 -1.402 15.666 1.00 82.12 92 LEU A N 1
ATOM 777 C CA . LEU A 1 92 ? 3.220 -1.845 14.733 1.00 82.12 92 LEU A CA 1
ATOM 778 C C . LEU A 1 92 ? 2.289 -0.716 14.291 1.00 82.12 92 LEU A C 1
ATOM 780 O O . LEU A 1 92 ? 1.674 -0.014 15.097 1.00 82.12 92 LEU A O 1
ATOM 784 N N . TRP A 1 93 ? 2.117 -0.622 12.975 1.00 88.31 93 TRP A N 1
ATOM 785 C CA . TRP A 1 93 ? 1.241 0.334 12.314 1.00 88.31 93 TRP A CA 1
ATOM 786 C C . TRP A 1 93 ? 0.244 -0.407 11.436 1.00 88.31 93 TRP A C 1
ATOM 788 O O . TRP A 1 93 ? 0.575 -1.403 10.798 1.00 88.31 93 TRP A O 1
ATOM 798 N N . LYS A 1 94 ? -0.987 0.087 11.390 1.00 89.81 94 LYS A N 1
ATOM 799 C CA . LYS A 1 94 ? -2.092 -0.490 10.629 1.00 89.81 94 LYS A CA 1
ATOM 800 C C . LYS A 1 94 ? -2.606 0.531 9.622 1.00 89.81 94 LYS A C 1
ATOM 802 O O . LYS A 1 94 ? -2.795 1.694 9.979 1.00 89.81 94 LYS A O 1
ATOM 807 N N . ALA A 1 95 ? -2.869 0.087 8.394 1.00 91.25 95 ALA A N 1
ATOM 808 C CA . ALA A 1 95 ? -3.670 0.862 7.453 1.00 91.25 95 ALA A CA 1
ATOM 809 C C . ALA A 1 95 ? -5.158 0.579 7.693 1.00 91.25 95 ALA A C 1
ATOM 811 O O . ALA A 1 95 ? -5.589 -0.577 7.666 1.00 91.25 95 ALA A O 1
ATOM 812 N N . GLU A 1 96 ? -5.948 1.623 7.916 1.00 90.62 96 GLU A N 1
ATOM 813 C CA . GLU A 1 96 ? -7.395 1.521 8.102 1.00 90.62 96 GLU A CA 1
ATOM 814 C C . GLU A 1 96 ? -8.143 2.617 7.350 1.00 90.62 96 GLU A C 1
ATOM 816 O O . GLU A 1 96 ? -7.629 3.721 7.175 1.00 90.62 96 GLU A O 1
ATOM 821 N N . LYS A 1 97 ? -9.330 2.268 6.863 1.00 86.62 97 LYS A N 1
ATOM 822 C CA . LYS A 1 97 ? -10.210 3.141 6.092 1.00 86.62 97 LYS A CA 1
ATOM 823 C C . LYS A 1 97 ? -11.314 3.691 6.983 1.00 86.62 97 LYS A C 1
ATOM 825 O O . LYS A 1 97 ? -11.777 2.914 7.848 1.00 86.62 97 LYS A O 1
#

Sequence (97 aa):
MESIQGQFSRAGSEYVCFNLKNWPLIFDKIFNKNINEILEVNFKFMDEQVSRNCRFFFSHDPRITKGYSLQKEWEYLRRLGYSIKEIDKGVLWKAEK